Protein AF-A2F3Z9-F1 (afdb_monomer_lite)

Secondary structure (DSSP, 8-state):
----PPPPP--TTT---------PPPP-HHHHHHHHHHHHHHTTPPPPEE-GGGGGGHHHHHTTPPP----TT-EEEEEEEEEEE-SS--HHHHHHHHTTSHHHHHHHTS--SEEEEEEE--SSS--EEEEEEEEEE-

Structure (mmCIF, N/CA/C/O backbone):
data_AF-A2F3Z9-F1
#
_entry.id   AF-A2F3Z9-F1
#
loop_
_atom_site.group_PDB
_atom_site.id
_atom_site.type_symbol
_atom_site.label_atom_id
_atom_site.label_alt_id
_atom_site.label_comp_id
_atom_site.label_asym_id
_atom_site.label_entity_id
_atom_site.label_seq_id
_atom_site.pdbx_PDB_ins_code
_atom_site.Cartn_x
_atom_site.Cartn_y
_atom_site.Cartn_z
_atom_site.occupancy
_atom_site.B_iso_or_equiv
_atom_site.auth_seq_id
_atom_site.auth_comp_id
_atom_site.auth_asym_id
_atom_site.auth_atom_id
_atom_site.pdbx_PDB_model_num
ATOM 1 N N . MET A 1 1 ? 22.560 -38.525 15.996 1.00 44.16 1 MET A N 1
ATOM 2 C CA . MET A 1 1 ? 22.010 -37.690 14.908 1.00 44.16 1 MET A CA 1
ATOM 3 C C . MET A 1 1 ? 20.877 -36.874 15.509 1.00 44.16 1 MET A C 1
ATOM 5 O O . MET A 1 1 ? 19.892 -37.472 15.908 1.00 44.16 1 MET A O 1
ATOM 9 N N . SER A 1 2 ? 21.057 -35.565 15.712 1.00 41.31 2 SER A N 1
ATOM 10 C CA . SER A 1 2 ? 20.014 -34.709 16.302 1.00 41.31 2 SER A CA 1
ATOM 11 C C . SER A 1 2 ? 19.035 -34.256 15.227 1.00 41.31 2 SER A C 1
ATOM 13 O O . SER A 1 2 ? 19.429 -33.578 14.278 1.00 41.31 2 SER A O 1
ATOM 15 N N . GLU A 1 3 ? 17.769 -34.623 15.393 1.00 44.34 3 GLU A N 1
ATOM 16 C CA . GLU A 1 3 ? 16.654 -34.106 14.607 1.00 44.34 3 GLU A CA 1
ATOM 17 C C . GLU A 1 3 ? 16.536 -32.593 14.833 1.00 44.34 3 GLU A C 1
ATOM 19 O O . GLU A 1 3 ? 16.297 -32.120 15.945 1.00 44.34 3 GLU A O 1
ATOM 24 N N . LYS A 1 4 ? 16.746 -31.810 13.771 1.00 45.28 4 LYS A N 1
ATOM 25 C CA . LYS A 1 4 ? 16.442 -30.379 13.780 1.00 45.28 4 LYS A CA 1
ATOM 26 C C . LYS A 1 4 ? 14.923 -30.225 13.736 1.00 45.28 4 LYS A C 1
ATOM 28 O O . LYS A 1 4 ? 14.308 -30.510 12.713 1.00 45.28 4 LYS A O 1
ATOM 33 N N . GLN A 1 5 ? 14.335 -29.760 14.835 1.00 42.00 5 GLN A N 1
ATOM 34 C CA . GLN A 1 5 ? 12.951 -29.293 14.862 1.00 42.00 5 GLN A CA 1
ATOM 35 C C . GLN A 1 5 ? 12.766 -28.177 13.825 1.00 42.00 5 GLN A C 1
ATOM 37 O O . GLN A 1 5 ? 13.464 -27.160 13.857 1.00 42.00 5 GLN A O 1
ATOM 42 N N . LEU A 1 6 ? 11.828 -28.377 12.898 1.00 46.56 6 LEU A N 1
ATOM 43 C CA . LEU A 1 6 ? 11.340 -27.326 12.011 1.00 46.56 6 LEU A CA 1
ATOM 44 C C . LEU A 1 6 ? 1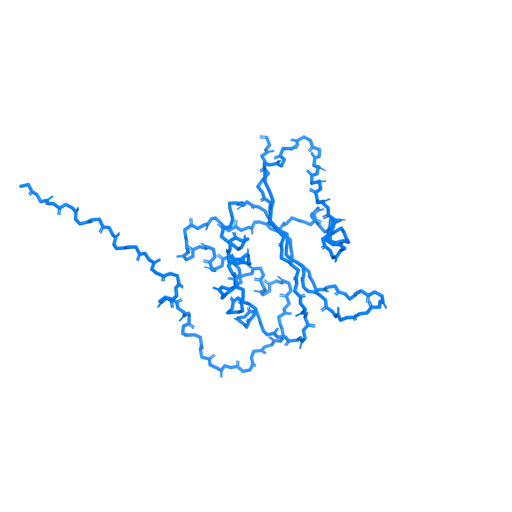0.687 -26.222 12.862 1.00 46.56 6 LEU A C 1
ATOM 46 O O . LEU A 1 6 ? 9.945 -26.540 13.795 1.00 46.56 6 LEU A O 1
ATOM 50 N N . PRO A 1 7 ? 10.943 -24.933 12.580 1.00 50.62 7 PRO A N 1
ATOM 51 C CA . PRO A 1 7 ? 10.312 -23.852 13.321 1.00 50.62 7 PRO A CA 1
ATOM 52 C C . PRO A 1 7 ? 8.792 -23.902 13.122 1.00 50.62 7 PRO A C 1
ATOM 54 O O . PRO A 1 7 ? 8.304 -24.013 11.998 1.00 50.62 7 PRO A O 1
ATOM 57 N N . ASN A 1 8 ? 8.051 -23.818 14.229 1.00 50.44 8 ASN A N 1
ATOM 58 C CA . ASN A 1 8 ? 6.590 -23.798 14.227 1.00 50.44 8 ASN A CA 1
ATOM 59 C C . ASN A 1 8 ? 6.043 -22.708 13.283 1.00 50.44 8 ASN A C 1
ATOM 61 O O . ASN A 1 8 ? 6.593 -21.599 13.257 1.00 50.44 8 ASN A O 1
ATOM 65 N N . PRO A 1 9 ? 4.936 -22.969 12.560 1.00 49.62 9 PRO A N 1
ATOM 66 C CA . PRO A 1 9 ? 4.303 -21.971 11.708 1.00 49.62 9 PRO A CA 1
ATOM 67 C C . PRO A 1 9 ? 3.892 -20.753 12.544 1.00 49.62 9 PRO A C 1
ATOM 69 O O . PRO A 1 9 ? 3.160 -20.857 13.532 1.00 49.62 9 PRO A O 1
ATOM 72 N N . VAL A 1 10 ? 4.396 -19.578 12.162 1.00 53.69 10 VAL A N 1
ATOM 73 C CA . VAL A 1 10 ? 4.085 -18.312 12.829 1.00 53.69 10 VAL A CA 1
ATOM 74 C C . VAL A 1 10 ? 2.632 -17.963 12.523 1.00 53.69 10 VAL A C 1
ATOM 76 O O . VAL A 1 10 ? 2.319 -17.494 11.435 1.00 53.69 10 VAL A O 1
ATOM 79 N N . ASN A 1 11 ? 1.737 -18.189 13.486 1.00 51.12 11 ASN A N 1
ATOM 80 C CA . ASN A 1 11 ? 0.340 -17.789 13.363 1.00 51.12 11 ASN A CA 1
ATOM 81 C C . ASN A 1 11 ? 0.247 -16.247 13.292 1.00 51.12 11 ASN A C 1
ATOM 83 O O . ASN A 1 11 ? 0.596 -15.576 14.276 1.00 51.12 11 ASN A O 1
ATOM 87 N N . PRO A 1 12 ? -0.246 -15.667 12.181 1.00 52.56 12 PRO A N 1
ATOM 88 C CA . PRO A 1 12 ? -0.326 -14.219 12.003 1.00 52.56 12 PRO A CA 1
ATOM 89 C C . PRO A 1 12 ? -1.267 -13.530 12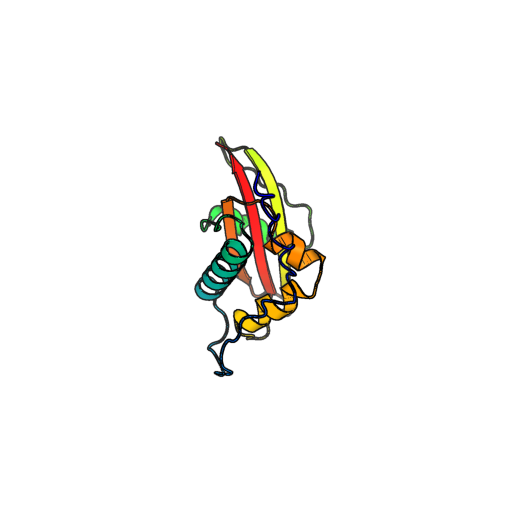.995 1.00 52.56 12 PRO A C 1
ATOM 91 O O . PRO A 1 12 ? -1.078 -12.355 13.306 1.00 52.56 12 PRO A O 1
ATOM 94 N N . HIS A 1 13 ? -2.210 -14.270 13.584 1.00 47.47 13 HIS A N 1
ATOM 95 C CA . HIS A 1 13 ? -3.118 -13.766 14.612 1.00 47.47 13 HIS A CA 1
ATOM 96 C C . HIS A 1 13 ? -2.521 -13.781 16.027 1.00 47.47 13 HIS A C 1
ATOM 98 O O . HIS A 1 13 ? -3.062 -13.134 16.919 1.00 47.47 13 HIS A O 1
ATOM 104 N N . SER A 1 14 ? -1.408 -14.487 16.265 1.00 47.09 14 SER A N 1
ATOM 105 C CA . SER A 1 14 ? -0.838 -14.631 17.615 1.00 47.09 14 SER A CA 1
ATOM 106 C C . SER A 1 14 ? 0.158 -13.527 17.989 1.00 47.09 14 SER A C 1
ATOM 108 O O . SER A 1 14 ? 0.464 -13.358 19.170 1.00 47.09 14 SER A O 1
ATOM 110 N N . LYS A 1 15 ? 0.660 -12.755 17.016 1.00 48.28 15 LYS A N 1
ATOM 111 C CA . LYS A 1 15 ? 1.591 -11.630 17.229 1.00 48.28 15 LYS A CA 1
ATOM 112 C C . LYS A 1 15 ? 0.895 -10.276 17.080 1.00 48.28 15 LYS A C 1
ATOM 114 O O . LYS A 1 15 ? 1.429 -9.350 16.477 1.00 48.28 15 LYS A O 1
ATOM 119 N N . VAL A 1 16 ? -0.311 -10.134 17.633 1.00 49.28 16 VAL A N 1
ATOM 120 C CA . VAL A 1 16 ? -0.960 -8.819 17.700 1.00 49.28 16 VAL A CA 1
ATOM 121 C C . VAL A 1 16 ? -0.137 -7.931 18.632 1.00 49.28 16 VAL A C 1
ATOM 123 O O . VAL A 1 16 ? -0.104 -8.126 19.846 1.00 49.28 16 VAL A O 1
ATOM 126 N N . LEU A 1 17 ? 0.558 -6.972 18.026 1.00 51.34 17 LEU A N 1
ATOM 127 C CA . LEU A 1 17 ? 1.396 -5.964 18.661 1.00 51.34 17 LEU A CA 1
ATOM 128 C C . LEU A 1 17 ? 0.772 -5.418 19.960 1.00 51.34 17 LEU A C 1
ATOM 130 O O . LEU A 1 17 ? -0.281 -4.768 19.942 1.00 51.34 17 LEU A O 1
ATOM 134 N N . LYS A 1 18 ? 1.454 -5.644 21.092 1.00 45.94 18 LYS A N 1
ATOM 135 C CA . LYS A 1 18 ? 1.138 -5.039 22.395 1.00 45.94 18 LYS A CA 1
ATOM 136 C C . LYS A 1 18 ? 1.557 -3.562 22.407 1.00 45.94 18 LYS A C 1
ATOM 138 O O . LYS A 1 18 ? 2.460 -3.175 23.139 1.00 45.94 18 LYS A O 1
ATOM 143 N N . PHE A 1 19 ? 0.920 -2.723 21.596 1.00 49.41 19 PHE A N 1
ATOM 144 C CA . PHE A 1 19 ? 1.078 -1.271 21.710 1.00 49.41 19 PHE A CA 1
ATOM 145 C C . PHE A 1 19 ? 0.078 -0.723 22.733 1.00 49.41 19 PHE A C 1
ATOM 147 O O . PHE A 1 19 ? -1.129 -0.968 22.629 1.00 49.41 19 PHE A O 1
ATOM 154 N N . LYS A 1 20 ? 0.598 -0.020 23.750 1.00 41.28 20 LYS A N 1
ATOM 155 C CA . LYS A 1 20 ? -0.184 0.677 24.783 1.00 41.28 20 LYS A CA 1
ATOM 156 C C . LYS A 1 20 ? -1.234 1.583 24.124 1.00 41.28 20 LYS A C 1
ATOM 158 O O . LYS A 1 20 ? -0.958 2.226 23.118 1.00 41.28 20 LYS A O 1
ATOM 163 N N . LYS A 1 21 ? -2.436 1.633 24.711 1.00 41.22 21 LYS A N 1
ATOM 164 C CA . LYS A 1 21 ? -3.524 2.551 24.336 1.00 41.22 21 LYS A CA 1
ATOM 165 C C . LYS A 1 21 ? -3.122 4.002 24.644 1.00 41.22 21 LYS A C 1
ATOM 167 O O . LYS A 1 21 ? -3.532 4.551 25.659 1.00 41.22 21 LYS A O 1
ATOM 172 N N . THR A 1 22 ? -2.330 4.630 23.793 1.00 45.75 22 THR A N 1
ATOM 173 C CA . THR A 1 22 ? -2.301 6.090 23.675 1.00 45.75 22 THR A CA 1
ATOM 174 C C . THR A 1 22 ? -3.289 6.472 22.575 1.00 45.75 22 THR A C 1
ATOM 176 O O . THR A 1 22 ? -3.361 5.794 21.547 1.00 45.75 22 THR A O 1
ATOM 179 N N . LYS A 1 23 ? -4.110 7.510 22.793 1.00 50.34 23 LYS A N 1
ATOM 180 C CA . LYS A 1 23 ? -4.838 8.175 21.699 1.00 50.34 23 LYS A CA 1
ATOM 181 C C . LYS A 1 23 ? -3.763 8.780 20.791 1.00 50.34 23 LYS A C 1
ATOM 183 O O . LYS A 1 23 ? -3.295 9.877 21.058 1.00 50.34 23 LYS A O 1
ATOM 188 N N . GLY A 1 24 ? -3.263 7.982 19.852 1.00 60.53 24 GLY A N 1
ATOM 189 C CA . GLY A 1 24 ? -2.225 8.396 18.916 1.00 60.53 24 GLY A CA 1
ATOM 190 C C . GLY A 1 24 ? -2.752 9.471 17.976 1.00 60.53 24 GLY A C 1
ATOM 191 O O . GLY A 1 24 ? -3.965 9.580 17.779 1.00 60.53 24 GLY A O 1
ATOM 192 N N . GLU A 1 25 ? -1.834 10.245 17.411 1.00 72.31 25 GLU A N 1
ATOM 193 C CA . GLU A 1 25 ? -2.132 11.191 16.340 1.00 72.31 25 GLU A CA 1
ATOM 194 C C . GLU A 1 25 ? -2.825 10.469 15.164 1.00 72.31 25 GLU A C 1
ATOM 196 O O . GLU A 1 25 ? -2.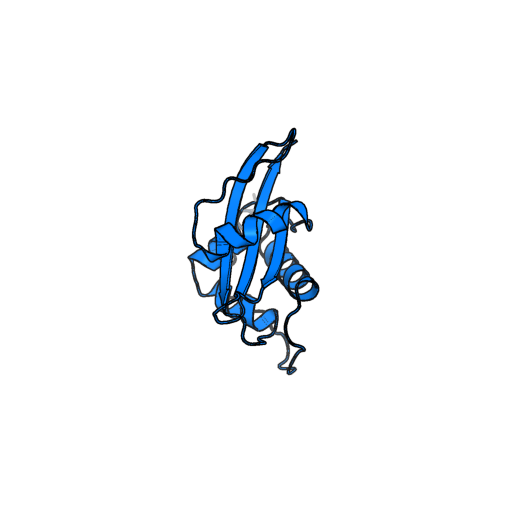605 9.261 14.964 1.00 72.31 25 GLU A O 1
ATOM 201 N N . PRO A 1 26 ? -3.707 11.163 14.415 1.00 78.81 26 PRO A N 1
ATOM 202 C CA . PRO A 1 26 ? -4.268 10.627 13.179 1.00 78.81 26 PRO A CA 1
ATOM 203 C C . PRO A 1 26 ? -3.150 10.129 12.266 1.00 78.81 26 PRO A C 1
ATOM 205 O O . PRO A 1 26 ? -2.074 10.719 12.226 1.00 78.81 26 PRO A O 1
ATOM 208 N N . ALA A 1 27 ? -3.389 9.031 11.551 1.00 84.25 27 ALA A N 1
ATOM 209 C CA . ALA A 1 27 ? -2.365 8.493 10.670 1.00 84.25 27 ALA A CA 1
ATOM 210 C C . ALA A 1 27 ? -2.041 9.489 9.548 1.00 84.25 27 ALA A C 1
ATOM 212 O O . ALA A 1 27 ? -2.959 9.996 8.904 1.00 84.25 27 ALA A O 1
ATOM 213 N N . ASP A 1 28 ? -0.755 9.705 9.287 1.00 89.38 28 ASP A N 1
ATOM 214 C CA . ASP A 1 28 ? -0.266 10.353 8.073 1.00 89.38 28 ASP A CA 1
ATOM 215 C C . ASP A 1 28 ? 0.438 9.321 7.174 1.00 89.38 28 ASP A C 1
ATOM 217 O O . ASP A 1 28 ? 0.752 8.203 7.601 1.00 89.38 28 ASP A O 1
ATOM 221 N N . SER A 1 29 ? 0.679 9.677 5.912 1.00 89.38 29 SER A N 1
ATOM 222 C CA . SER A 1 29 ? 1.289 8.783 4.919 1.00 89.38 29 SER A CA 1
ATOM 223 C C . SER A 1 29 ? 2.662 8.245 5.356 1.00 89.38 29 SER A C 1
ATOM 225 O O . SER A 1 29 ? 2.977 7.077 5.114 1.00 89.38 29 SER A O 1
ATOM 227 N N . THR A 1 30 ? 3.458 9.049 6.065 1.00 89.50 30 THR A N 1
ATOM 228 C CA . THR A 1 30 ? 4.785 8.665 6.572 1.00 89.50 30 THR A CA 1
ATOM 229 C C . THR A 1 30 ? 4.664 7.666 7.715 1.00 89.50 30 THR A C 1
ATOM 231 O O . THR A 1 30 ? 5.299 6.607 7.679 1.00 89.50 30 THR A O 1
ATOM 234 N N . THR A 1 31 ? 3.825 7.954 8.718 1.00 91.31 31 THR A N 1
ATOM 235 C CA . THR A 1 31 ? 3.597 7.013 9.824 1.00 91.31 31 THR A CA 1
ATOM 236 C C . THR A 1 31 ? 2.998 5.707 9.318 1.00 91.31 31 THR A C 1
ATOM 238 O O . THR A 1 31 ? 3.416 4.636 9.760 1.00 91.31 31 THR A O 1
ATOM 241 N N . LEU A 1 32 ? 2.054 5.764 8.375 1.00 93.19 32 LEU A N 1
ATOM 242 C CA . LEU A 1 32 ? 1.454 4.572 7.779 1.00 93.19 32 LEU A CA 1
ATOM 243 C C . LEU A 1 32 ? 2.496 3.708 7.075 1.00 93.19 32 LEU A C 1
ATOM 245 O O . LEU A 1 32 ? 2.577 2.517 7.377 1.00 93.19 32 LEU A O 1
ATOM 249 N N . MET A 1 33 ? 3.326 4.291 6.204 1.00 94.62 33 MET A N 1
ATOM 250 C CA . MET A 1 33 ? 4.384 3.545 5.519 1.00 94.62 33 MET A CA 1
ATOM 251 C C . MET A 1 33 ? 5.359 2.905 6.517 1.00 94.62 33 MET A C 1
ATOM 253 O O . MET A 1 33 ? 5.708 1.731 6.384 1.00 94.62 33 MET A O 1
ATOM 257 N N . GLY A 1 34 ? 5.742 3.635 7.570 1.00 93.44 34 GLY A N 1
ATOM 258 C CA . GLY A 1 34 ? 6.602 3.112 8.633 1.00 93.44 34 GLY A CA 1
ATOM 259 C C . GLY A 1 34 ? 6.004 1.894 9.347 1.00 93.44 34 GLY A C 1
ATOM 260 O O . GLY A 1 34 ? 6.684 0.881 9.529 1.00 93.44 34 GLY A O 1
ATOM 261 N N . VAL A 1 35 ? 4.720 1.951 9.717 1.00 93.56 35 VAL A N 1
ATOM 262 C CA . VAL A 1 35 ? 4.036 0.827 10.379 1.00 93.56 35 VAL A CA 1
ATOM 263 C C . VAL A 1 35 ? 3.830 -0.349 9.413 1.00 93.56 35 VAL A C 1
ATOM 265 O O . VAL A 1 35 ? 4.024 -1.495 9.821 1.00 93.56 35 VAL A O 1
ATOM 268 N N . ILE A 1 36 ? 3.497 -0.094 8.143 1.00 95.19 36 ILE A N 1
ATOM 269 C CA . ILE A 1 36 ? 3.385 -1.129 7.100 1.00 95.19 36 ILE A CA 1
ATOM 270 C C . ILE A 1 36 ? 4.716 -1.868 6.948 1.00 95.19 36 ILE A C 1
ATOM 272 O O . ILE A 1 36 ? 4.745 -3.095 7.016 1.00 95.19 36 ILE A O 1
ATOM 276 N N . ASN A 1 37 ? 5.826 -1.141 6.814 1.00 96.31 37 ASN A N 1
ATOM 277 C CA . ASN A 1 37 ? 7.154 -1.734 6.669 1.00 96.31 37 ASN A CA 1
ATOM 278 C C . ASN A 1 37 ? 7.588 -2.515 7.913 1.00 96.31 37 ASN A C 1
ATOM 280 O O . ASN A 1 37 ? 8.163 -3.599 7.790 1.00 96.31 37 ASN A O 1
ATOM 284 N N . LEU A 1 38 ? 7.261 -2.026 9.113 1.00 94.94 38 LEU A N 1
ATOM 285 C CA . LEU A 1 38 ? 7.490 -2.774 10.348 1.00 94.94 38 LEU A CA 1
ATOM 286 C C . LEU A 1 38 ? 6.703 -4.092 10.359 1.00 94.94 38 LEU A C 1
ATOM 288 O O . LEU A 1 38 ? 7.255 -5.130 10.728 1.00 94.94 38 LEU A O 1
ATOM 292 N N . TYR A 1 39 ? 5.434 -4.056 9.946 1.00 94.31 39 TYR A N 1
ATOM 293 C CA . TYR A 1 39 ? 4.592 -5.244 9.842 1.00 94.31 39 TYR A CA 1
ATOM 294 C C . TYR A 1 39 ? 5.157 -6.232 8.811 1.00 94.31 39 TYR A C 1
ATOM 296 O O . TYR A 1 39 ? 5.421 -7.379 9.155 1.00 94.31 39 TYR A O 1
ATOM 304 N N . ARG A 1 40 ? 5.456 -5.782 7.587 1.00 95.69 40 ARG A N 1
ATOM 305 C CA . ARG A 1 40 ? 6.064 -6.601 6.521 1.00 95.69 40 ARG A CA 1
ATOM 306 C C . ARG A 1 40 ? 7.328 -7.317 6.994 1.00 95.69 40 ARG A C 1
ATOM 308 O O . ARG A 1 40 ? 7.411 -8.542 6.903 1.00 95.69 40 ARG A O 1
ATOM 315 N N . LYS A 1 41 ? 8.245 -6.583 7.631 1.00 95.88 41 LYS A N 1
ATOM 316 C CA . LYS A 1 41 ? 9.486 -7.140 8.185 1.00 95.88 41 LYS A CA 1
ATOM 317 C C . LYS A 1 41 ? 9.237 -8.223 9.239 1.00 95.88 41 LYS A C 1
ATOM 319 O O . LYS A 1 41 ? 9.937 -9.232 9.261 1.00 95.88 41 LYS A O 1
ATOM 324 N N . GLN A 1 42 ? 8.238 -8.052 10.110 1.00 93.94 42 GLN A N 1
ATOM 325 C CA . GLN A 1 42 ? 7.884 -9.062 11.122 1.00 93.94 42 GLN A CA 1
ATOM 326 C C . GLN A 1 42 ? 7.389 -10.382 10.516 1.00 93.94 42 GLN A C 1
ATOM 328 O O . GLN A 1 42 ? 7.497 -11.424 11.168 1.00 93.94 42 GLN A O 1
ATOM 333 N N . PHE A 1 43 ? 6.869 -10.331 9.290 1.00 94.12 43 PHE A N 1
ATOM 334 C CA . PHE A 1 43 ? 6.345 -11.468 8.539 1.00 94.12 43 PHE A CA 1
ATOM 335 C C . PHE A 1 43 ? 7.280 -11.934 7.413 1.00 94.12 43 PHE A C 1
ATOM 337 O O . PHE A 1 43 ? 6.864 -12.698 6.547 1.00 94.12 43 PHE A O 1
ATOM 344 N N . GLY A 1 44 ? 8.550 -11.514 7.443 1.00 94.25 44 GLY A N 1
ATOM 345 C CA . GLY A 1 44 ? 9.574 -11.973 6.501 1.00 94.25 44 GLY A CA 1
ATOM 346 C C . GLY A 1 44 ? 9.442 -11.399 5.090 1.00 94.25 44 GLY A C 1
ATOM 347 O O . GLY A 1 44 ? 10.011 -11.964 4.165 1.00 94.25 44 GLY A O 1
ATOM 348 N N . GLN A 1 45 ? 8.692 -10.308 4.923 1.00 95.12 45 GLN A N 1
ATOM 349 C CA . GLN A 1 45 ? 8.606 -9.566 3.668 1.00 95.12 45 GLN A CA 1
ATOM 350 C C . GLN A 1 45 ? 9.599 -8.402 3.660 1.00 95.12 45 GLN A C 1
ATOM 352 O O . GLN A 1 45 ? 9.863 -7.793 4.704 1.00 95.12 45 GLN A O 1
ATOM 357 N N . ASP A 1 46 ? 10.088 -8.056 2.471 1.00 94.50 46 ASP A N 1
ATOM 358 C CA . ASP A 1 46 ? 10.924 -6.875 2.271 1.00 94.50 46 ASP A CA 1
ATOM 359 C C . ASP A 1 46 ? 10.143 -5.587 2.542 1.00 94.50 46 ASP A C 1
ATOM 361 O O . ASP A 1 46 ? 8.927 -5.492 2.324 1.00 94.50 46 ASP A O 1
ATOM 365 N N . THR A 1 47 ? 10.849 -4.573 3.036 1.00 96.56 47 THR A N 1
ATOM 366 C CA . THR A 1 47 ? 10.286 -3.232 3.193 1.00 96.56 47 THR A CA 1
ATOM 367 C C . THR A 1 47 ? 10.060 -2.590 1.833 1.00 96.56 47 THR A C 1
ATOM 369 O O . THR A 1 47 ? 10.840 -2.792 0.909 1.00 96.56 47 THR A O 1
ATOM 372 N N . LEU A 1 48 ? 9.017 -1.778 1.733 1.00 97.62 48 LEU A N 1
ATOM 373 C CA . LEU A 1 48 ? 8.697 -1.005 0.545 1.00 97.62 48 LEU A CA 1
ATOM 374 C C . LEU A 1 48 ? 9.490 0.296 0.543 1.00 97.62 48 LEU A C 1
ATOM 376 O O . LEU A 1 48 ? 9.416 1.073 1.502 1.00 97.62 48 LEU A O 1
ATOM 380 N N . GLU A 1 49 ? 10.200 0.544 -0.550 1.00 96.81 49 GLU A N 1
ATOM 381 C CA . GLU A 1 49 ? 10.737 1.863 -0.859 1.00 96.81 49 GLU A CA 1
ATOM 382 C C . GLU A 1 49 ? 9.616 2.771 -1.376 1.00 96.81 49 GLU A C 1
ATOM 384 O O . GLU A 1 49 ? 8.767 2.351 -2.167 1.00 96.81 49 GLU A O 1
ATOM 389 N N . VAL A 1 50 ? 9.583 4.020 -0.907 1.00 96.88 50 VAL A N 1
ATOM 390 C CA . VAL A 1 50 ? 8.558 4.974 -1.342 1.00 96.88 50 VAL A CA 1
ATOM 391 C C . VAL A 1 50 ? 8.827 5.385 -2.783 1.00 96.88 50 VAL A C 1
ATOM 393 O O . VAL A 1 50 ? 9.891 5.912 -3.097 1.00 96.88 50 VAL A O 1
ATOM 396 N N . ASP A 1 51 ? 7.829 5.198 -3.640 1.00 96.19 51 ASP A N 1
ATOM 397 C CA . ASP A 1 51 ? 7.924 5.500 -5.061 1.00 96.19 51 ASP A CA 1
ATOM 398 C C . ASP A 1 51 ? 6.811 6.451 -5.501 1.00 96.19 51 ASP A C 1
ATOM 400 O O . ASP A 1 51 ? 5.672 6.059 -5.763 1.00 96.19 51 ASP A O 1
ATOM 404 N N . ASN A 1 52 ? 7.161 7.733 -5.606 1.00 95.50 52 ASN A N 1
ATOM 405 C CA . ASN A 1 52 ? 6.217 8.797 -5.948 1.00 95.50 52 ASN A CA 1
ATOM 406 C C . ASN A 1 52 ? 5.634 8.660 -7.361 1.00 95.50 52 ASN A C 1
ATOM 408 O O . ASN A 1 52 ? 4.581 9.231 -7.635 1.00 95.50 52 ASN A O 1
ATOM 412 N N . PHE A 1 53 ? 6.262 7.888 -8.257 1.00 94.75 53 PHE A N 1
ATOM 413 C CA . PHE A 1 53 ? 5.686 7.619 -9.576 1.00 94.75 53 PHE A CA 1
ATOM 414 C C . PHE A 1 53 ? 4.335 6.907 -9.461 1.00 94.75 53 PHE A C 1
ATOM 416 O O . PHE A 1 53 ? 3.454 7.114 -10.295 1.00 94.75 53 PHE A O 1
ATOM 423 N N . LEU A 1 54 ? 4.142 6.089 -8.422 1.00 96.38 54 LEU A N 1
ATOM 424 C CA . LEU A 1 54 ? 2.906 5.336 -8.238 1.00 96.38 54 LEU A CA 1
ATOM 425 C C . LEU A 1 54 ? 1.698 6.235 -7.915 1.00 96.38 54 LEU A C 1
ATOM 427 O O . LEU A 1 54 ? 0.561 5.814 -8.127 1.00 96.38 54 LEU A O 1
ATOM 431 N N . ALA A 1 55 ? 1.922 7.484 -7.486 1.00 95.75 55 ALA A N 1
ATOM 432 C CA . ALA A 1 55 ? 0.862 8.442 -7.165 1.00 95.75 55 ALA A CA 1
ATOM 433 C C . ALA A 1 55 ? -0.113 8.670 -8.334 1.00 95.75 55 ALA A C 1
ATOM 435 O O . ALA A 1 55 ? -1.317 8.827 -8.126 1.00 95.75 55 ALA A O 1
ATOM 436 N N . GLN A 1 56 ? 0.376 8.614 -9.578 1.00 95.25 56 GLN A N 1
ATOM 437 C CA . GLN A 1 56 ? -0.455 8.813 -10.771 1.00 95.25 56 GLN A CA 1
ATOM 438 C C . GLN A 1 56 ? -1.549 7.744 -10.947 1.00 95.25 56 GLN A C 1
ATOM 440 O O . GLN A 1 56 ? -2.516 7.969 -11.671 1.00 95.25 56 GLN A O 1
ATOM 445 N N . TYR A 1 57 ? -1.412 6.583 -10.295 1.00 95.62 57 TYR A N 1
ATOM 446 C CA . TYR A 1 57 ? -2.375 5.483 -10.387 1.00 95.62 57 TYR A CA 1
ATOM 447 C C . TYR A 1 57 ? -3.462 5.539 -9.309 1.00 95.62 57 TYR A C 1
ATOM 449 O O . TYR A 1 57 ? -4.405 4.748 -9.361 1.00 95.62 57 TYR A O 1
ATOM 457 N N . ILE A 1 58 ? -3.385 6.481 -8.363 1.00 94.19 58 ILE A N 1
ATOM 458 C CA . ILE A 1 58 ? -4.398 6.637 -7.313 1.00 94.19 58 ILE A CA 1
ATOM 459 C C . ILE A 1 58 ? -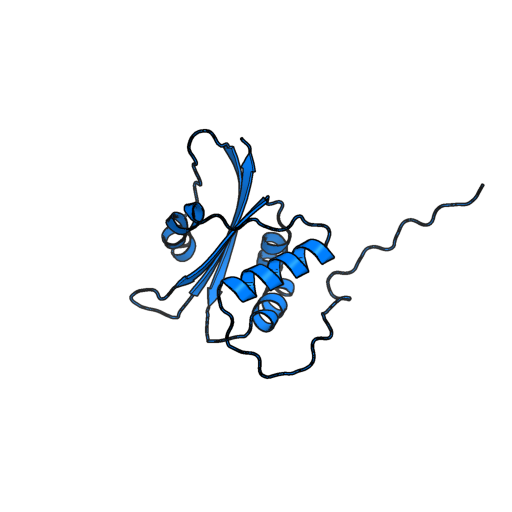5.813 6.838 -7.875 1.00 94.19 58 ILE A C 1
ATOM 461 O O . ILE A 1 58 ? -6.717 6.145 -7.406 1.00 94.19 58 ILE A O 1
ATOM 465 N N . PRO A 1 59 ? -6.058 7.715 -8.870 1.00 92.38 59 PRO A N 1
ATOM 466 C CA . PRO A 1 59 ? -7.408 7.896 -9.402 1.00 92.38 59 PRO A CA 1
ATOM 467 C C . PRO A 1 59 ? -8.007 6.584 -9.927 1.00 92.38 59 PRO A C 1
ATOM 469 O O . PRO A 1 59 ? -9.143 6.246 -9.602 1.00 92.38 59 PRO A O 1
ATOM 472 N N . ALA A 1 60 ? -7.211 5.792 -10.655 1.00 93.50 60 ALA A N 1
ATOM 473 C CA . ALA A 1 60 ? -7.634 4.488 -11.160 1.00 93.50 60 ALA A CA 1
ATOM 474 C C . ALA A 1 60 ? -7.925 3.492 -10.023 1.00 93.50 60 ALA A C 1
ATOM 476 O O . ALA A 1 60 ? -8.921 2.773 -10.088 1.00 93.50 60 ALA A O 1
ATOM 477 N N . ALA A 1 61 ? -7.105 3.490 -8.966 1.00 94.06 61 ALA A N 1
ATOM 478 C CA . ALA A 1 61 ? -7.326 2.671 -7.776 1.00 94.06 61 ALA A CA 1
ATOM 479 C C . ALA A 1 61 ? -8.647 3.015 -7.069 1.00 94.06 61 ALA A C 1
ATOM 481 O O . ALA A 1 61 ? -9.425 2.120 -6.747 1.00 94.06 61 ALA A O 1
ATOM 482 N N . ILE A 1 62 ? -8.940 4.304 -6.868 1.00 92.62 62 ILE A N 1
ATOM 483 C CA . ILE A 1 62 ? -10.181 4.766 -6.220 1.00 92.62 62 ILE A CA 1
ATOM 484 C C . ILE A 1 62 ? -11.424 4.334 -7.000 1.00 92.62 62 ILE A C 1
ATOM 486 O O . ILE A 1 62 ? -12.442 3.999 -6.389 1.00 92.62 62 ILE A O 1
ATOM 490 N N . GLU A 1 63 ? -11.341 4.375 -8.328 1.00 91.50 63 GLU A N 1
ATOM 491 C CA . GLU A 1 63 ? -12.414 4.000 -9.253 1.00 91.50 63 GLU A CA 1
ATOM 492 C C . GLU A 1 63 ? -12.510 2.481 -9.475 1.00 91.50 63 GLU A C 1
ATOM 494 O O . GLU A 1 63 ? -13.330 2.035 -10.276 1.00 91.50 63 GLU A O 1
ATOM 499 N N . ASN A 1 64 ? -11.686 1.687 -8.777 1.00 87.94 64 ASN A N 1
ATOM 500 C CA . ASN A 1 64 ? -11.586 0.235 -8.935 1.00 87.94 64 ASN A CA 1
ATOM 501 C C . ASN A 1 64 ? -11.355 -0.193 -10.399 1.00 87.94 64 ASN A C 1
ATOM 503 O O . ASN A 1 64 ? -11.866 -1.212 -10.867 1.00 87.94 64 ASN A O 1
ATOM 507 N N . LYS A 1 65 ? -10.609 0.623 -11.152 1.00 90.62 65 LYS A N 1
ATOM 508 C CA . LYS A 1 65 ? -10.192 0.310 -12.519 1.00 90.62 65 LYS A CA 1
ATOM 509 C C . LYS A 1 65 ? -8.960 -0.585 -12.484 1.00 90.62 65 LYS A C 1
ATOM 511 O O . LYS A 1 65 ? -8.192 -0.572 -11.528 1.00 90.62 65 LYS A O 1
ATOM 516 N N . GLN A 1 66 ? -8.737 -1.342 -13.555 1.00 87.75 66 GLN A N 1
ATOM 517 C CA . GLN A 1 66 ? -7.510 -2.123 -13.697 1.00 87.75 66 GLN A CA 1
ATOM 518 C C . GLN A 1 66 ? -6.290 -1.188 -13.718 1.00 87.75 66 GLN A C 1
ATOM 520 O O . GLN A 1 66 ? -6.200 -0.307 -14.576 1.00 87.75 66 GLN A O 1
ATOM 525 N N . LEU A 1 67 ? -5.333 -1.403 -12.811 1.00 92.19 67 LEU A N 1
ATOM 526 C CA . LEU A 1 67 ? -4.059 -0.689 -12.829 1.00 92.19 67 LEU A CA 1
ATOM 527 C C . LEU A 1 67 ? -3.109 -1.353 -13.830 1.00 92.19 67 LEU A C 1
ATOM 529 O O . LEU A 1 67 ? -2.838 -2.552 -13.771 1.00 92.19 67 LEU A O 1
ATOM 533 N N . LYS A 1 68 ? -2.575 -0.546 -14.747 1.00 90.88 68 LYS A N 1
ATOM 534 C CA . LYS A 1 68 ? -1.478 -0.926 -15.641 1.00 90.88 68 LYS A CA 1
ATOM 535 C C . LYS A 1 68 ? -0.293 -0.025 -15.333 1.00 90.88 68 LYS A C 1
ATOM 537 O O . LYS A 1 68 ? -0.177 1.065 -15.889 1.00 90.88 68 LYS A O 1
ATOM 542 N N . ILE A 1 69 ? 0.536 -0.464 -14.391 1.00 93.50 69 ILE A N 1
ATOM 543 C CA . ILE A 1 69 ? 1.743 0.263 -14.004 1.00 93.50 69 ILE A CA 1
ATOM 544 C C . ILE A 1 69 ? 2.789 0.038 -15.096 1.00 93.50 69 ILE A C 1
ATOM 546 O O . ILE A 1 69 ? 3.152 -1.097 -15.390 1.00 93.50 69 ILE A O 1
ATOM 550 N N . VAL A 1 70 ? 3.216 1.124 -15.736 1.00 92.44 70 VAL A N 1
ATOM 551 C CA . VAL A 1 70 ? 4.173 1.106 -16.846 1.00 92.44 70 VAL A CA 1
ATOM 552 C C . VAL A 1 70 ? 5.216 2.169 -16.568 1.00 92.44 70 VAL A C 1
ATOM 554 O O . VAL A 1 70 ? 4.935 3.362 -16.677 1.00 92.44 70 VAL A O 1
ATOM 557 N N . LYS A 1 71 ? 6.417 1.726 -16.205 1.00 90.31 71 LYS A N 1
ATOM 558 C CA . LYS A 1 71 ? 7.575 2.590 -16.004 1.00 90.31 71 LYS A CA 1
ATOM 559 C C . LYS A 1 71 ? 8.549 2.461 -17.177 1.00 90.31 71 LYS A C 1
ATOM 561 O O . LYS A 1 71 ? 8.765 1.349 -17.657 1.00 90.31 71 LYS A O 1
ATOM 566 N N . PRO A 1 72 ? 9.145 3.567 -17.657 1.00 90.00 72 PRO A N 1
ATOM 567 C CA . PRO A 1 72 ? 10.168 3.497 -18.694 1.00 90.00 72 PRO A CA 1
ATOM 568 C C . PRO A 1 72 ? 11.351 2.629 -18.252 1.00 90.00 72 PRO A C 1
ATOM 570 O O . PRO A 1 72 ? 11.890 2.848 -17.172 1.00 90.00 72 PRO A O 1
ATOM 573 N N . ASN A 1 73 ? 11.773 1.696 -19.111 1.00 92.19 73 ASN A N 1
ATOM 574 C CA . ASN A 1 73 ? 12.895 0.773 -18.876 1.00 92.19 73 ASN A CA 1
ATOM 575 C C . ASN A 1 73 ? 12.740 -0.142 -17.650 1.00 92.19 73 ASN A C 1
ATOM 577 O O . ASN A 1 73 ? 13.735 -0.643 -17.139 1.00 92.19 73 ASN A O 1
ATOM 581 N N . GLU A 1 74 ? 11.515 -0.358 -17.174 1.00 94.06 74 GLU A N 1
ATOM 582 C CA . GLU A 1 74 ? 11.251 -1.219 -16.026 1.00 94.06 74 GLU A CA 1
ATOM 583 C C . GLU A 1 74 ? 10.060 -2.137 -16.305 1.00 94.06 74 GLU A C 1
ATOM 585 O O . GLU A 1 74 ? 9.127 -1.794 -17.036 1.00 94.06 74 GLU A O 1
ATOM 590 N N . ILE A 1 75 ? 10.078 -3.317 -15.693 1.00 93.62 75 ILE A N 1
ATOM 591 C CA . ILE A 1 75 ? 9.025 -4.320 -15.821 1.00 93.62 75 ILE A CA 1
ATOM 592 C C . ILE A 1 75 ? 8.294 -4.418 -14.488 1.00 93.62 75 ILE A C 1
ATOM 594 O O . ILE A 1 75 ? 8.870 -4.815 -13.475 1.00 93.62 75 ILE A O 1
ATOM 598 N N . THR A 1 76 ? 7.001 -4.092 -14.484 1.00 95.31 76 THR A N 1
ATOM 599 C CA . THR A 1 76 ? 6.133 -4.408 -13.345 1.00 95.31 76 THR A CA 1
ATOM 600 C C . THR A 1 76 ? 5.705 -5.867 -13.431 1.00 95.31 76 THR A C 1
ATOM 602 O O . THR A 1 76 ? 4.962 -6.247 -14.332 1.00 95.31 76 THR A O 1
ATOM 605 N N . ILE A 1 77 ? 6.163 -6.680 -12.481 1.00 94.75 77 ILE A N 1
ATOM 606 C CA . ILE A 1 77 ? 5.814 -8.104 -12.405 1.00 94.75 77 ILE A CA 1
ATOM 607 C C . ILE A 1 77 ? 4.425 -8.276 -11.798 1.00 94.75 77 ILE A C 1
ATOM 609 O O . ILE A 1 77 ? 3.606 -9.046 -12.294 1.00 94.75 77 ILE A O 1
ATOM 613 N N . GLN A 1 78 ? 4.157 -7.553 -10.713 1.00 94.81 78 GLN A N 1
ATOM 614 C CA . GLN A 1 78 ? 2.893 -7.628 -9.994 1.00 94.81 78 GLN A CA 1
ATOM 615 C C . GLN A 1 78 ? 2.649 -6.365 -9.176 1.00 94.81 78 GLN A C 1
ATOM 617 O O . GLN A 1 78 ? 3.573 -5.604 -8.879 1.00 94.81 78 GLN A O 1
ATOM 622 N N . HIS A 1 79 ? 1.393 -6.172 -8.789 1.00 95.94 79 HIS A N 1
ATOM 623 C CA . HIS A 1 79 ? 0.988 -5.103 -7.895 1.00 95.94 79 HIS A CA 1
ATOM 624 C C . HIS A 1 79 ? -0.205 -5.529 -7.041 1.00 95.94 79 HIS A C 1
ATOM 626 O O . HIS A 1 79 ? -0.982 -6.399 -7.430 1.00 95.94 79 HIS A O 1
ATOM 632 N N . SER A 1 80 ? -0.347 -4.885 -5.889 1.00 96.56 80 SER A N 1
ATOM 633 C CA . SER A 1 80 ? -1.506 -4.984 -5.006 1.00 96.56 80 SER A CA 1
ATOM 634 C C . SER A 1 80 ? -1.966 -3.590 -4.614 1.00 96.56 80 SER A C 1
ATOM 636 O O . SER A 1 80 ? -1.158 -2.667 -4.500 1.00 96.56 80 SER A O 1
ATOM 638 N N . VAL A 1 81 ? -3.267 -3.436 -4.393 1.00 96.69 81 VAL A N 1
ATOM 639 C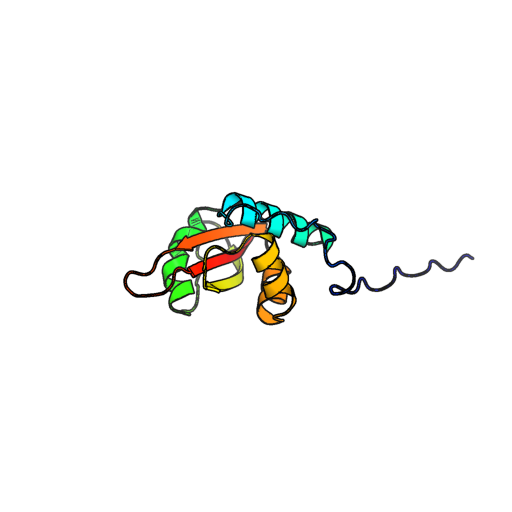 CA . VAL A 1 81 ? -3.873 -2.156 -4.029 1.00 96.69 81 VAL A CA 1
ATOM 640 C C . VAL A 1 81 ? -4.783 -2.358 -2.832 1.00 96.69 81 VAL A C 1
ATOM 642 O O . VAL A 1 81 ? -5.565 -3.304 -2.795 1.00 96.69 81 VAL A O 1
ATOM 645 N N . ILE A 1 82 ? -4.704 -1.444 -1.873 1.00 96.19 82 ILE A N 1
ATOM 646 C CA . ILE A 1 82 ? -5.680 -1.306 -0.798 1.00 96.19 82 ILE A CA 1
ATOM 647 C C . ILE A 1 82 ? -6.305 0.076 -0.930 1.00 96.19 82 ILE A C 1
ATOM 649 O O . ILE A 1 82 ? -5.598 1.081 -0.962 1.00 96.19 82 ILE A O 1
ATOM 653 N N . VAL A 1 83 ? -7.633 0.120 -0.980 1.00 94.81 83 VAL A N 1
ATOM 654 C CA . VAL A 1 83 ? -8.411 1.355 -0.876 1.00 94.81 83 VAL A CA 1
ATOM 655 C C . VAL A 1 83 ? -9.323 1.219 0.331 1.00 94.81 83 VAL A C 1
ATOM 657 O O . VAL A 1 83 ? -10.102 0.272 0.414 1.00 94.81 83 VAL A O 1
ATOM 660 N N . ASP A 1 84 ? -9.228 2.154 1.270 1.00 94.44 84 ASP A N 1
ATOM 661 C CA . ASP A 1 84 ? -10.027 2.133 2.493 1.00 94.44 84 ASP A CA 1
ATOM 662 C C . ASP A 1 84 ? -10.555 3.522 2.852 1.00 94.44 84 ASP A C 1
ATOM 664 O O . ASP A 1 84 ? -10.021 4.542 2.421 1.00 94.44 84 ASP A O 1
ATOM 668 N N . ASN A 1 85 ? -11.607 3.579 3.662 1.00 93.56 85 ASN A N 1
ATOM 669 C CA . ASN A 1 85 ? -12.155 4.839 4.144 1.00 93.56 85 ASN A CA 1
ATOM 670 C C . ASN A 1 85 ? -11.284 5.406 5.270 1.00 93.56 85 ASN A C 1
ATOM 672 O O . ASN A 1 85 ? -11.087 4.775 6.314 1.00 93.56 85 ASN A O 1
ATOM 676 N N . PHE A 1 86 ? -10.853 6.650 5.103 1.00 91.00 86 PHE A N 1
ATOM 677 C CA . PHE A 1 86 ? -10.150 7.402 6.125 1.00 91.00 86 PHE A CA 1
ATOM 678 C C . PHE A 1 86 ? -11.124 8.287 6.907 1.00 91.00 86 PHE A C 1
ATOM 680 O O . PHE A 1 86 ? -11.870 9.092 6.359 1.00 91.00 86 PHE A O 1
ATOM 687 N N . LYS A 1 87 ? -11.138 8.098 8.223 1.00 88.19 87 LYS A N 1
ATOM 688 C CA . LYS A 1 87 ? -11.986 8.797 9.197 1.00 88.19 87 LYS A CA 1
ATOM 689 C C . LYS A 1 87 ? -11.150 9.340 10.365 1.00 88.19 87 LYS A C 1
ATOM 691 O O . LYS A 1 87 ? -11.658 9.461 11.476 1.00 88.19 87 LYS A O 1
ATOM 696 N N . GLY A 1 88 ? -9.856 9.588 10.142 1.00 83.81 88 GLY A N 1
ATOM 697 C CA . GLY A 1 88 ? -8.921 10.031 11.182 1.00 83.81 88 GLY A CA 1
ATOM 698 C C . GLY A 1 88 ? -8.448 8.918 12.123 1.00 83.81 88 GLY A C 1
ATOM 699 O O . GLY A 1 88 ? -8.068 9.193 13.260 1.00 83.81 88 GLY A O 1
ATOM 700 N N . GLN A 1 89 ? -8.499 7.651 11.694 1.00 89.56 89 GLN A N 1
ATOM 701 C CA . GLN A 1 89 ? -7.968 6.538 12.481 1.00 89.56 89 GLN A CA 1
ATOM 702 C C . GLN A 1 89 ? -6.433 6.617 12.566 1.00 89.56 89 GLN A C 1
ATOM 704 O O . GLN A 1 89 ? -5.774 7.206 11.712 1.00 89.56 89 GLN A O 1
ATOM 709 N N . THR A 1 90 ? -5.846 5.990 13.586 1.00 89.19 90 THR A N 1
ATOM 710 C CA . THR A 1 90 ? -4.384 5.896 13.731 1.00 89.19 90 THR A CA 1
ATOM 711 C C . THR A 1 90 ? -3.801 4.819 12.812 1.00 89.19 90 THR A C 1
ATOM 713 O O . THR A 1 90 ? -4.493 3.867 12.443 1.00 89.19 90 THR A O 1
ATOM 716 N N . ALA A 1 91 ? -2.502 4.896 12.501 1.00 87.75 91 ALA A N 1
ATOM 717 C CA . ALA A 1 91 ? -1.838 3.912 11.636 1.00 87.75 91 ALA A CA 1
ATOM 718 C C . ALA A 1 91 ? -1.984 2.471 12.165 1.00 87.75 91 ALA A C 1
ATOM 720 O O . ALA A 1 91 ? -2.242 1.528 11.418 1.00 87.75 91 ALA A O 1
ATOM 721 N N . LEU A 1 92 ? -1.912 2.300 13.488 1.00 87.12 92 LEU A N 1
ATOM 722 C CA . LEU A 1 92 ? -2.115 1.005 14.139 1.00 87.12 92 LEU A CA 1
ATOM 723 C C . LEU A 1 92 ? -3.550 0.486 14.014 1.00 87.12 92 LEU A C 1
ATOM 725 O O . LEU A 1 92 ? -3.752 -0.728 13.978 1.00 87.12 92 LEU A O 1
ATOM 729 N N . ALA A 1 93 ? -4.546 1.373 13.994 1.00 89.75 93 ALA A N 1
ATOM 730 C CA . ALA A 1 93 ? -5.933 0.975 13.796 1.00 89.75 93 ALA A CA 1
ATOM 731 C C . ALA A 1 93 ? -6.161 0.457 12.368 1.00 89.75 93 ALA A C 1
ATOM 733 O O . ALA A 1 93 ? -6.819 -0.572 12.219 1.00 89.75 93 ALA A O 1
ATOM 734 N N . PHE A 1 94 ? -5.551 1.087 11.355 1.00 90.69 94 PHE A N 1
ATOM 735 C CA . PHE A 1 94 ? -5.583 0.593 9.974 1.00 90.69 94 PHE A CA 1
ATOM 736 C C . PHE A 1 94 ? -4.988 -0.800 9.852 1.00 90.69 94 PHE A C 1
ATOM 738 O O . PHE A 1 94 ? -5.685 -1.715 9.427 1.00 90.69 94 PHE A O 1
ATOM 745 N N . ILE A 1 95 ? -3.752 -0.998 10.322 1.00 90.12 95 ILE A N 1
ATOM 746 C CA . ILE A 1 95 ? -3.118 -2.320 10.263 1.00 90.12 95 ILE A CA 1
ATOM 747 C C . ILE A 1 95 ? -3.966 -3.365 10.985 1.00 90.12 95 ILE A C 1
ATOM 749 O O . ILE A 1 95 ? -4.192 -4.441 10.447 1.00 90.12 95 ILE A O 1
ATOM 753 N N . LYS A 1 96 ? -4.512 -3.056 12.167 1.00 90.56 96 LYS A N 1
ATOM 754 C CA . LYS A 1 96 ? -5.398 -3.991 12.881 1.00 90.56 96 LYS A CA 1
ATOM 755 C C . LYS A 1 96 ? -6.674 -4.339 12.112 1.00 90.56 96 LYS A C 1
ATOM 757 O O . LYS A 1 96 ? -7.166 -5.449 12.299 1.00 90.56 96 LYS A O 1
ATOM 762 N N . SER A 1 97 ? -7.221 -3.417 11.319 1.00 92.56 97 SER A N 1
ATOM 763 C CA . SER A 1 97 ? -8.356 -3.705 10.433 1.00 92.56 97 SER A CA 1
ATOM 764 C C . SER A 1 97 ? -7.911 -4.589 9.276 1.00 92.56 97 SER A C 1
ATOM 766 O O . SER A 1 97 ? -8.454 -5.670 9.082 1.00 92.56 97 SER A O 1
ATOM 768 N N . TRP A 1 98 ? -6.852 -4.186 8.575 1.00 93.56 98 TRP A N 1
ATOM 769 C CA . TRP A 1 98 ? -6.386 -4.848 7.360 1.00 93.56 98 TRP A CA 1
ATOM 770 C C . TRP A 1 98 ? -5.940 -6.286 7.590 1.00 93.56 98 TRP A C 1
ATOM 772 O O . TRP A 1 98 ? -6.216 -7.142 6.766 1.00 93.56 98 TRP A O 1
ATOM 782 N N . ILE A 1 99 ? -5.332 -6.599 8.735 1.00 92.94 99 ILE A N 1
ATOM 783 C CA . ILE A 1 99 ? -4.931 -7.982 9.045 1.00 92.94 99 ILE A CA 1
ATOM 784 C C . ILE A 1 99 ? -6.114 -8.918 9.340 1.00 92.94 99 ILE A C 1
ATOM 786 O O . ILE A 1 99 ? -5.917 -10.123 9.478 1.00 92.94 99 ILE A O 1
ATOM 790 N N . ARG A 1 100 ? -7.328 -8.381 9.515 1.00 92.81 100 ARG A N 1
ATOM 791 C CA . ARG A 1 100 ? -8.555 -9.171 9.709 1.00 92.81 100 ARG A CA 1
ATOM 792 C C . ARG A 1 100 ? -9.287 -9.435 8.396 1.00 92.81 100 ARG A C 1
ATOM 794 O O . ARG A 1 100 ? -10.148 -10.306 8.363 1.00 92.81 100 ARG A O 1
ATOM 801 N N . GLU A 1 101 ? -8.954 -8.688 7.350 1.00 93.69 101 GLU A N 1
ATOM 802 C CA . GLU A 1 101 ? -9.560 -8.767 6.025 1.00 93.69 101 GLU A CA 1
ATOM 803 C C . GLU A 1 101 ? -8.581 -9.501 5.101 1.00 93.69 101 GLU A C 1
ATOM 805 O O . GLU A 1 101 ? -7.464 -9.038 4.877 1.00 93.69 101 GLU A O 1
ATOM 810 N N . SER A 1 102 ? -8.946 -10.697 4.630 1.00 92.25 102 SER A N 1
ATOM 811 C CA . SER A 1 102 ? -8.005 -11.597 3.944 1.00 92.25 102 SER A CA 1
ATOM 812 C C . SER A 1 102 ? -7.384 -10.981 2.689 1.00 92.25 102 SER A C 1
ATOM 814 O O . SER A 1 102 ? -6.199 -11.169 2.437 1.00 92.25 102 SER A O 1
ATOM 816 N N . ASP A 1 103 ? -8.156 -10.219 1.922 1.00 93.62 103 ASP A N 1
ATOM 817 C CA . ASP A 1 103 ? -7.710 -9.474 0.745 1.00 93.62 103 ASP A CA 1
ATOM 818 C C . ASP A 1 103 ? -6.663 -8.406 1.098 1.00 93.62 103 ASP A C 1
ATOM 820 O O . ASP A 1 103 ? -5.596 -8.353 0.482 1.00 93.62 103 ASP A O 1
ATOM 824 N N . LYS A 1 104 ? -6.909 -7.609 2.143 1.00 95.50 104 LYS A N 1
ATOM 825 C CA . LYS A 1 104 ? -5.982 -6.559 2.590 1.00 95.50 104 LYS A CA 1
ATOM 826 C C . LYS A 1 104 ? -4.730 -7.137 3.240 1.00 95.50 104 LYS A C 1
ATOM 828 O O . LYS A 1 104 ? -3.635 -6.621 3.024 1.00 95.50 104 LYS A O 1
ATOM 833 N N . LEU A 1 105 ? -4.864 -8.227 3.995 1.00 95.00 105 LEU A N 1
ATOM 834 C CA . LEU A 1 105 ? -3.729 -8.974 4.531 1.00 95.00 105 LEU A CA 1
ATOM 835 C C . LEU A 1 105 ? -2.849 -9.523 3.400 1.00 95.00 105 LEU A C 1
ATOM 837 O O . LEU A 1 105 ? -1.630 -9.358 3.440 1.00 95.00 105 LEU A O 1
ATOM 841 N N . ASN A 1 106 ? -3.461 -10.127 2.379 1.00 94.81 106 ASN A N 1
ATOM 842 C CA . ASN A 1 106 ? -2.744 -10.641 1.215 1.00 94.81 106 ASN A CA 1
ATOM 843 C C . ASN A 1 106 ? -2.035 -9.517 0.453 1.00 94.81 106 ASN A C 1
ATOM 845 O O . ASN A 1 106 ? -0.885 -9.687 0.060 1.00 94.81 106 ASN A O 1
ATOM 849 N N . ALA A 1 107 ? -2.670 -8.351 0.301 1.00 95.25 107 ALA A N 1
ATOM 850 C CA . ALA A 1 107 ? -2.031 -7.180 -0.290 1.00 95.25 107 ALA A CA 1
ATOM 851 C C . ALA A 1 107 ? -0.835 -6.700 0.555 1.00 95.25 107 ALA A C 1
ATOM 853 O O . ALA A 1 107 ? 0.260 -6.532 0.021 1.00 95.25 107 ALA A O 1
ATOM 854 N N . LEU A 1 108 ? -0.999 -6.556 1.876 1.00 95.31 108 LEU A N 1
ATOM 855 C CA . LEU A 1 108 ? 0.072 -6.150 2.800 1.00 95.31 108 LEU A CA 1
ATOM 856 C C . LEU A 1 108 ? 1.287 -7.076 2.759 1.00 95.31 108 LEU A C 1
ATOM 858 O O . LEU A 1 108 ? 2.414 -6.600 2.895 1.00 95.31 108 LEU A O 1
ATOM 862 N N . LEU A 1 109 ? 1.057 -8.380 2.603 1.00 95.75 109 LEU A N 1
ATOM 863 C CA . LEU A 1 109 ? 2.095 -9.408 2.546 1.00 95.75 109 LEU A CA 1
ATOM 864 C C . LEU A 1 109 ? 2.468 -9.807 1.113 1.00 95.75 109 LEU A C 1
ATOM 866 O O . LEU A 1 109 ? 3.234 -10.749 0.926 1.00 95.75 109 LEU A O 1
ATOM 870 N N . SER A 1 110 ? 1.955 -9.096 0.107 1.00 95.69 110 SER A N 1
ATOM 871 C CA . SER A 1 110 ? 2.307 -9.361 -1.284 1.00 95.69 110 SER A CA 1
ATOM 872 C C . SER A 1 110 ? 3.793 -9.065 -1.527 1.00 95.69 110 SER A C 1
ATOM 874 O O . SER A 1 110 ? 4.343 -8.120 -0.934 1.00 95.69 110 SER A O 1
ATOM 876 N N . PRO A 1 111 ? 4.464 -9.840 -2.400 1.00 94.88 111 PRO A N 1
ATOM 877 C CA . PRO A 1 111 ? 5.821 -9.503 -2.796 1.00 94.88 111 PRO A CA 1
ATOM 878 C C . PRO A 1 111 ? 5.842 -8.119 -3.459 1.00 94.88 111 PRO A C 1
ATOM 880 O O . PRO A 1 111 ? 4.998 -7.787 -4.293 1.00 94.88 111 PRO A O 1
ATOM 883 N N . GLY A 1 112 ? 6.793 -7.287 -3.062 1.00 96.00 112 GLY A N 1
ATOM 884 C CA . GLY A 1 112 ? 6.870 -5.902 -3.503 1.00 96.00 112 GLY A CA 1
ATOM 885 C C . GLY A 1 112 ? 8.123 -5.253 -2.952 1.00 96.00 112 GLY A C 1
ATOM 886 O O . GLY A 1 112 ? 8.495 -5.513 -1.807 1.00 96.00 112 GLY A O 1
ATOM 887 N N . ASN A 1 113 ? 8.766 -4.442 -3.781 1.00 95.94 113 ASN A N 1
ATOM 888 C CA . ASN A 1 113 ? 9.970 -3.690 -3.435 1.00 95.94 113 ASN A CA 1
ATOM 889 C C . ASN A 1 113 ? 9.706 -2.184 -3.351 1.00 95.94 113 ASN A C 1
ATOM 891 O O . ASN A 1 113 ? 10.470 -1.462 -2.719 1.00 95.94 113 ASN A O 1
ATOM 895 N N . CYS A 1 114 ? 8.600 -1.713 -3.927 1.00 96.56 114 CYS A N 1
ATOM 896 C CA . CYS A 1 114 ? 8.198 -0.320 -3.869 1.00 96.56 114 CYS A CA 1
ATOM 897 C C . CYS A 1 114 ? 6.719 -0.179 -3.514 1.00 96.56 114 CYS A C 1
ATOM 899 O O . CYS A 1 114 ? 5.902 -1.085 -3.711 1.00 96.56 114 CYS A O 1
ATOM 901 N N . GLY A 1 115 ? 6.370 0.975 -2.963 1.00 97.50 115 GLY A N 1
ATOM 902 C CA . GLY A 1 115 ? 4.995 1.295 -2.642 1.00 97.50 115 GLY A CA 1
ATOM 903 C C . GLY A 1 115 ? 4.752 2.785 -2.510 1.00 97.50 115 GLY A C 1
ATOM 904 O O . GLY A 1 115 ? 5.669 3.592 -2.374 1.00 97.50 115 GLY A O 1
ATOM 905 N N . TYR A 1 116 ? 3.480 3.147 -2.542 1.00 97.69 116 TYR A N 1
ATOM 9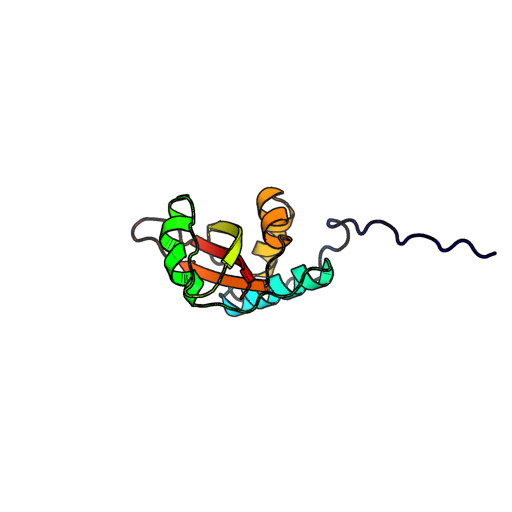06 C CA . TYR A 1 116 ? 3.029 4.512 -2.343 1.00 97.69 116 TYR A CA 1
ATOM 907 C C . TYR A 1 116 ? 1.745 4.509 -1.540 1.00 97.69 116 TYR A C 1
ATOM 909 O O . TYR A 1 116 ? 0.872 3.671 -1.764 1.00 97.69 116 TYR A O 1
ATOM 917 N N . ILE A 1 117 ? 1.648 5.436 -0.596 1.00 96.38 117 ILE A N 1
ATOM 918 C CA . ILE A 1 117 ? 0.479 5.589 0.254 1.00 96.38 117 ILE A CA 1
ATOM 919 C C . ILE A 1 117 ? 0.094 7.052 0.332 1.00 96.38 117 ILE A C 1
ATOM 921 O O . ILE A 1 117 ? 0.953 7.910 0.535 1.00 96.38 117 ILE A O 1
ATOM 925 N N . ASP A 1 118 ? -1.196 7.321 0.181 1.00 94.81 118 ASP A N 1
ATOM 926 C CA . ASP A 1 118 ? -1.722 8.666 0.333 1.00 94.81 118 ASP A CA 1
ATOM 927 C C . ASP A 1 118 ? -3.145 8.670 0.887 1.00 94.81 118 ASP A C 1
ATOM 929 O O . ASP A 1 118 ? -3.892 7.692 0.773 1.00 94.81 118 ASP A O 1
ATOM 933 N N . ILE A 1 119 ? -3.502 9.793 1.504 1.00 93.38 119 ILE A N 1
ATOM 934 C CA . ILE A 1 119 ? -4.827 10.057 2.042 1.00 93.38 119 ILE A CA 1
ATOM 935 C C . ILE A 1 119 ? -5.460 11.144 1.180 1.00 93.38 119 ILE A C 1
ATOM 937 O O . ILE A 1 119 ? -5.200 12.336 1.322 1.00 93.38 119 ILE A O 1
ATOM 941 N N . VAL A 1 120 ? -6.345 10.717 0.295 1.00 92.31 120 VAL A N 1
ATOM 942 C CA . VAL A 1 120 ? -6.941 11.549 -0.743 1.00 92.31 120 VAL A CA 1
ATOM 943 C C . VAL A 1 120 ? -8.387 11.877 -0.419 1.00 92.31 120 VAL A C 1
ATOM 945 O O . VAL A 1 120 ? -9.143 11.043 0.076 1.00 92.31 120 VAL A O 1
ATOM 948 N N . GLN A 1 121 ? -8.787 13.107 -0.724 1.00 88.00 121 GLN A N 1
ATOM 949 C CA . GLN A 1 121 ? -10.164 13.567 -0.599 1.00 88.00 121 GLN A CA 1
ATOM 950 C C . GLN A 1 121 ? -10.803 13.593 -1.997 1.00 88.00 121 GLN A C 1
ATOM 952 O O . GLN A 1 121 ? -10.486 14.485 -2.788 1.00 88.00 121 GLN A O 1
ATOM 957 N N . PRO A 1 122 ? -11.684 12.635 -2.346 1.00 79.56 122 PRO A N 1
ATOM 958 C CA . PRO A 1 122 ? -12.456 12.713 -3.582 1.00 79.56 122 PRO A CA 1
ATOM 959 C C . PRO A 1 122 ? -13.330 13.976 -3.582 1.00 79.56 122 PRO A C 1
ATOM 961 O O . PRO A 1 122 ? -13.797 14.400 -2.522 1.00 79.56 122 PRO A O 1
ATOM 964 N N . LYS A 1 123 ? -13.576 14.558 -4.767 1.00 73.38 123 LYS A N 1
ATOM 965 C CA . LYS A 1 123 ? -14.394 15.780 -4.930 1.00 73.38 123 LYS A CA 1
ATOM 966 C C . LYS A 1 123 ? -15.787 15.652 -4.304 1.00 73.38 123 LYS A C 1
ATOM 968 O O . LYS A 1 123 ? -16.296 16.615 -3.748 1.00 73.38 123 LYS A O 1
ATOM 973 N N . GLU A 1 124 ? -16.356 14.454 -4.354 1.00 70.69 124 GLU A N 1
ATOM 974 C CA . GLU A 1 124 ? -17.604 14.090 -3.694 1.00 70.69 124 GLU A CA 1
ATOM 975 C C . GLU A 1 124 ? -17.374 12.761 -2.974 1.00 70.69 124 GLU A C 1
ATOM 977 O O . GLU A 1 124 ? -17.234 11.715 -3.610 1.00 70.69 124 GLU A O 1
ATOM 982 N N . GLY A 1 125 ? -17.258 12.781 -1.645 1.00 73.25 125 GLY A N 1
ATOM 983 C CA . GLY A 1 125 ? -17.180 11.541 -0.879 1.00 73.25 125 GLY A CA 1
ATOM 984 C C . GLY A 1 125 ? -16.380 11.606 0.411 1.00 73.25 125 GLY A C 1
ATOM 985 O O . GLY A 1 125 ? -15.916 12.649 0.865 1.00 73.25 125 GLY A O 1
ATOM 986 N N . ILE A 1 126 ? -16.247 10.430 1.014 1.00 86.38 126 ILE A N 1
ATOM 987 C CA . ILE A 1 126 ? -15.456 10.208 2.221 1.00 86.38 126 ILE A CA 1
ATOM 988 C C . ILE A 1 126 ? -13.979 10.192 1.823 1.00 86.38 126 ILE A C 1
ATOM 990 O O . ILE A 1 126 ? -13.630 9.638 0.777 1.00 86.38 126 ILE A O 1
ATOM 994 N N . GLN A 1 127 ? -13.123 10.784 2.657 1.00 91.75 127 GLN A N 1
ATOM 995 C CA . GLN A 1 127 ? -11.675 10.697 2.508 1.00 91.75 127 GLN A CA 1
ATOM 996 C C . GLN A 1 127 ? -11.253 9.226 2.392 1.00 91.75 127 GLN A C 1
ATOM 998 O O . GLN A 1 127 ? -11.764 8.363 3.110 1.00 91.75 127 GLN A O 1
ATOM 1003 N N . LYS A 1 128 ? -10.337 8.920 1.478 1.00 93.06 128 LYS A N 1
ATOM 1004 C CA . LYS A 1 128 ? -9.856 7.560 1.235 1.00 93.06 128 LYS A CA 1
ATOM 1005 C C . LYS A 1 128 ? -8.365 7.474 1.499 1.00 93.06 128 LYS A C 1
ATOM 1007 O O . LYS A 1 128 ? -7.619 8.378 1.154 1.00 93.06 128 LYS A O 1
ATOM 1012 N N . LEU A 1 129 ? -7.939 6.364 2.078 1.00 94.88 129 LEU A N 1
ATOM 1013 C CA . LEU A 1 129 ? -6.548 5.949 2.118 1.00 94.88 129 LEU A CA 1
ATOM 1014 C C . LEU A 1 129 ? -6.324 4.992 0.950 1.00 94.88 129 LEU A C 1
ATOM 1016 O O . LEU A 1 129 ? -7.075 4.027 0.790 1.00 94.88 129 LEU A O 1
ATOM 1020 N N . VAL A 1 130 ? -5.299 5.257 0.147 1.00 96.25 130 VAL A N 1
ATOM 1021 C CA . VAL A 1 130 ? -4.891 4.391 -0.959 1.00 96.25 130 VAL A CA 1
ATOM 1022 C C . VAL A 1 130 ? -3.453 3.946 -0.740 1.00 96.25 130 VAL A C 1
ATOM 1024 O O . VAL A 1 130 ? -2.571 4.785 -0.612 1.00 96.25 130 VAL A O 1
ATOM 1027 N N . LEU A 1 131 ? -3.222 2.634 -0.702 1.00 97.25 131 LEU A N 1
ATOM 1028 C CA . LEU A 1 131 ? -1.899 2.014 -0.697 1.00 97.25 131 LEU A CA 1
ATOM 1029 C C . LEU A 1 131 ? -1.730 1.215 -1.986 1.00 97.25 131 LEU A C 1
ATOM 1031 O O . LEU A 1 131 ? -2.539 0.341 -2.287 1.00 97.25 131 LEU A O 1
ATOM 1035 N N . ILE A 1 132 ? -0.654 1.484 -2.713 1.00 97.62 132 ILE A N 1
ATOM 1036 C CA . ILE A 1 132 ? -0.225 0.715 -3.878 1.00 97.62 132 ILE A CA 1
ATOM 1037 C C . ILE A 1 132 ? 1.102 0.060 -3.522 1.00 97.62 132 ILE A C 1
ATOM 1039 O O . ILE A 1 132 ? 2.015 0.725 -3.038 1.00 97.62 132 ILE A O 1
ATOM 1043 N N . ILE A 1 133 ? 1.201 -1.240 -3.761 1.00 97.69 133 ILE A N 1
ATOM 1044 C CA . ILE A 1 133 ? 2.415 -2.037 -3.594 1.00 97.69 133 ILE A CA 1
ATOM 1045 C C . ILE A 1 133 ? 2.755 -2.608 -4.961 1.00 97.69 133 ILE A C 1
ATOM 1047 O O . ILE A 1 133 ? 1.876 -3.163 -5.619 1.00 97.69 133 ILE A O 1
ATOM 1051 N N . ALA A 1 134 ? 4.005 -2.488 -5.392 1.00 97.12 134 ALA A N 1
ATOM 1052 C CA . ALA A 1 134 ? 4.452 -3.020 -6.668 1.00 97.12 134 ALA A CA 1
ATOM 1053 C C . ALA A 1 134 ? 5.785 -3.761 -6.531 1.00 97.12 134 ALA A C 1
ATOM 1055 O O . ALA A 1 134 ? 6.632 -3.448 -5.689 1.00 97.12 134 ALA A O 1
ATOM 1056 N N . LEU A 1 135 ? 5.951 -4.773 -7.380 1.00 96.50 135 LEU A N 1
ATOM 1057 C CA . LEU A 1 135 ? 7.220 -5.442 -7.617 1.00 96.50 135 LEU A CA 1
ATOM 1058 C C . LEU A 1 135 ? 7.706 -5.056 -9.009 1.00 96.50 135 LEU A C 1
ATOM 1060 O O . LEU A 1 135 ? 7.109 -5.460 -10.013 1.00 96.50 135 LEU A O 1
ATOM 1064 N N . ILE A 1 136 ? 8.775 -4.267 -9.053 1.00 94.75 136 ILE A N 1
ATOM 1065 C CA . ILE A 1 136 ? 9.312 -3.701 -10.288 1.00 94.75 136 ILE A CA 1
ATOM 1066 C C . ILE A 1 136 ? 10.777 -4.106 -10.451 1.00 94.75 136 ILE A C 1
ATOM 1068 O O . ILE A 1 136 ? 11.567 -3.954 -9.520 1.00 94.75 136 ILE A O 1
ATOM 1072 N N . TYR A 1 137 ? 11.128 -4.624 -11.628 1.00 93.44 137 TYR A N 1
ATOM 1073 C CA . TYR A 1 137 ? 12.495 -4.981 -12.005 1.00 93.44 137 TYR A CA 1
ATOM 1074 C C . TYR A 1 137 ? 13.039 -4.034 -13.069 1.00 93.44 137 TYR A C 1
ATOM 1076 O O . TYR A 1 137 ? 12.295 -3.561 -13.930 1.00 93.44 137 TYR A O 1
ATOM 1084 N N . LYS A 1 138 ? 14.346 -3.797 -12.988 1.00 83.25 138 LYS A N 1
ATOM 1085 C CA . LYS A 1 138 ? 15.147 -3.118 -14.005 1.00 83.25 138 LYS A CA 1
ATOM 1086 C C . LYS A 1 138 ? 15.826 -4.148 -14.893 1.00 83.25 138 LYS A C 1
ATOM 1088 O O . LYS A 1 138 ? 16.218 -5.200 -14.338 1.00 83.25 138 LYS A O 1
#

Organism: Trichomonas vaginalis (strain ATCC PRA-98 / G3) (NCBI:txid412133)

pLDDT: mean 84.67, std 17.62, range [41.22, 97.69]

Foldseek 3Di:
DDDDDDDDPDDLVVCLDPDDDDPDFQAFQVQLLVVLQVSLVVVVAHRADEDCLCVVCVVCLVVVHDDDDDDPPKDWPDKAKDKAFGPRDYSSVVVVVQCVPVSSVCRSNPHAHHKHWHFDDDPDDGTMIMIMGIHMGD

Sequence (138 aa):
MSEKQLPNPVNPHSKVLKFKKTKGEPADSTTLMGVINLYRKQFGQDTLEVDNFLAQYIPAAIENKQLKIVKPNEITIQHSVIVDNFKGQTALAFIKSWIRESDKLNALLSPGNCGYIDIVQPKEGIQKLVLIIALIYK

Radius of gyration: 16.63 Å; chains: 1; bounding box: 40×54×44 Å